Protein AF-A0A1H7Z263-F1 (afdb_monomer_lite)

Structure (mmCIF, N/CA/C/O backbone):
data_AF-A0A1H7Z263-F1
#
_entry.id   AF-A0A1H7Z263-F1
#
loop_
_atom_site.group_PDB
_atom_site.id
_atom_site.type_symbol
_atom_site.label_atom_id
_atom_site.label_alt_id
_atom_site.label_comp_id
_atom_site.label_asym_id
_atom_site.label_entity_id
_atom_site.label_seq_id
_atom_site.pdbx_PDB_ins_code
_atom_site.Cartn_x
_atom_site.Cartn_y
_atom_site.Cartn_z
_atom_site.occupancy
_atom_site.B_iso_or_equiv
_atom_site.auth_seq_id
_atom_site.auth_comp_id
_atom_site.auth_asym_id
_atom_site.auth_atom_id
_atom_site.pdbx_PDB_model_num
ATOM 1 N N . MET A 1 1 ? -15.000 -12.065 6.831 1.00 57.56 1 MET A N 1
ATOM 2 C CA . MET A 1 1 ? -14.439 -11.025 7.734 1.00 57.56 1 MET A CA 1
ATOM 3 C C . MET A 1 1 ? -13.019 -11.288 8.239 1.00 57.56 1 MET A C 1
ATOM 5 O O . MET A 1 1 ? -12.223 -10.364 8.158 1.00 57.56 1 MET A O 1
ATOM 9 N N . LYS A 1 2 ? -12.643 -12.502 8.693 1.00 60.69 2 LYS A N 1
ATOM 10 C CA . LYS A 1 2 ? -11.220 -12.834 8.971 1.00 60.69 2 LYS A CA 1
ATOM 11 C C . LYS A 1 2 ? -10.297 -12.508 7.780 1.00 60.69 2 LYS A C 1
ATOM 13 O O . LYS A 1 2 ? -9.237 -11.940 7.990 1.00 60.69 2 LYS A O 1
ATOM 18 N N . CYS A 1 3 ? -10.762 -12.776 6.556 1.00 73.75 3 CYS A N 1
ATOM 19 C CA . CYS A 1 3 ? -10.013 -12.534 5.319 1.00 73.75 3 CYS A CA 1
ATOM 20 C C . CYS A 1 3 ? -9.560 -11.072 5.142 1.00 73.75 3 CYS A C 1
ATOM 22 O O . CYS A 1 3 ? -8.388 -10.840 4.901 1.00 73.75 3 CYS A O 1
ATOM 24 N N . LEU A 1 4 ? -10.444 -10.090 5.357 1.00 76.25 4 LEU A N 1
ATOM 25 C CA . LEU A 1 4 ? -10.131 -8.659 5.187 1.00 76.25 4 LEU A CA 1
ATOM 26 C C . LEU A 1 4 ? -9.143 -8.120 6.230 1.00 76.25 4 LEU A C 1
ATOM 28 O O . LEU A 1 4 ? -8.349 -7.231 5.939 1.00 76.25 4 LEU A O 1
ATOM 32 N N . ARG A 1 5 ? -9.174 -8.648 7.460 1.00 82.12 5 ARG A N 1
ATOM 33 C CA . ARG A 1 5 ? -8.186 -8.273 8.485 1.00 82.12 5 ARG A CA 1
ATOM 34 C C . ARG A 1 5 ? -6.806 -8.824 8.153 1.00 82.12 5 ARG A C 1
ATOM 36 O O . ARG A 1 5 ? -5.818 -8.114 8.305 1.00 82.12 5 ARG A O 1
ATOM 43 N N . GLU A 1 6 ? -6.744 -10.072 7.700 1.00 82.81 6 GLU A N 1
ATOM 44 C CA . GLU A 1 6 ? -5.488 -10.673 7.247 1.00 82.81 6 GLU A CA 1
ATOM 45 C C . GLU A 1 6 ? -4.971 -10.005 5.967 1.00 82.81 6 GLU A C 1
ATOM 47 O O . GLU A 1 6 ? -3.773 -9.764 5.849 1.00 82.81 6 GLU A O 1
ATOM 52 N N . GLU A 1 7 ? -5.859 -9.593 5.062 1.00 82.12 7 GLU A N 1
ATOM 53 C CA . GLU A 1 7 ? -5.513 -8.783 3.893 1.00 82.12 7 GLU A CA 1
ATOM 54 C C . GLU A 1 7 ? -4.906 -7.437 4.304 1.00 82.12 7 GLU A C 1
ATOM 56 O O . GLU A 1 7 ? -3.839 -7.081 3.819 1.00 82.12 7 GLU A O 1
ATOM 61 N N . LEU A 1 8 ? -5.506 -6.728 5.265 1.00 84.56 8 LEU A N 1
ATOM 62 C CA . LEU A 1 8 ? -4.964 -5.469 5.783 1.00 84.56 8 LEU A CA 1
ATOM 63 C C . LEU A 1 8 ? -3.587 -5.657 6.445 1.00 84.56 8 LEU A C 1
ATOM 65 O O . LEU A 1 8 ? -2.677 -4.867 6.204 1.00 84.56 8 LEU A O 1
ATOM 69 N N . LYS A 1 9 ? -3.391 -6.717 7.239 1.00 85.25 9 LYS A N 1
ATOM 70 C CA . LYS A 1 9 ? -2.076 -7.045 7.826 1.00 85.25 9 LYS A CA 1
ATOM 71 C C . LYS A 1 9 ? -1.036 -7.368 6.756 1.00 85.25 9 LYS A C 1
ATOM 73 O O . LYS A 1 9 ? 0.098 -6.896 6.831 1.00 85.25 9 LYS A O 1
ATOM 78 N N . THR A 1 10 ? -1.427 -8.159 5.762 1.00 86.25 10 THR A N 1
ATOM 79 C CA . THR A 1 10 ? -0.571 -8.537 4.632 1.00 86.25 10 THR A CA 1
ATOM 80 C C . THR A 1 10 ? -0.207 -7.306 3.815 1.00 86.25 10 THR A C 1
ATOM 82 O O . THR A 1 10 ? 0.951 -7.133 3.448 1.00 86.25 10 THR A O 1
ATOM 85 N N . PHE A 1 11 ? -1.165 -6.403 3.612 1.00 84.44 11 PHE A N 1
ATOM 86 C CA . PHE A 1 11 ? -0.966 -5.134 2.936 1.00 84.44 11 PHE A CA 1
ATOM 87 C C . PHE A 1 11 ? 0.054 -4.263 3.675 1.00 84.44 11 PHE A C 1
ATOM 89 O O . PHE A 1 11 ? 1.044 -3.870 3.064 1.00 84.44 11 PHE A O 1
ATOM 96 N N . ILE A 1 12 ? -0.112 -4.049 4.986 1.00 86.75 12 ILE A N 1
ATOM 97 C CA . ILE A 1 12 ? 0.838 -3.305 5.839 1.00 86.75 12 ILE A CA 1
ATOM 98 C C . ILE A 1 12 ? 2.253 -3.895 5.741 1.00 86.75 12 ILE A C 1
ATOM 100 O O . ILE A 1 12 ? 3.230 -3.162 5.584 1.00 86.75 12 ILE A O 1
ATOM 104 N N . LYS A 1 13 ? 2.365 -5.228 5.758 1.00 86.62 13 LYS A N 1
ATOM 105 C CA . LYS A 1 13 ? 3.647 -5.916 5.574 1.00 86.62 13 LYS A CA 1
ATOM 106 C C . LYS A 1 13 ? 4.216 -5.701 4.167 1.00 86.62 13 LYS A C 1
ATOM 108 O O . LYS A 1 13 ? 5.412 -5.474 4.028 1.00 86.62 13 LYS A O 1
ATOM 113 N N . SER A 1 14 ? 3.376 -5.741 3.133 1.00 80.75 14 SER A N 1
ATOM 114 C CA . SER A 1 14 ? 3.792 -5.585 1.731 1.00 80.75 14 SER A CA 1
ATOM 115 C C . SER A 1 14 ? 4.305 -4.183 1.395 1.00 80.75 14 SER A C 1
ATOM 117 O O . SER A 1 14 ? 5.197 -4.046 0.565 1.00 80.75 14 SER A O 1
ATOM 119 N N . ILE A 1 15 ? 3.780 -3.154 2.066 1.00 82.31 15 ILE A N 1
ATOM 120 C CA . ILE A 1 15 ? 4.248 -1.766 1.937 1.00 82.31 15 ILE A CA 1
ATOM 121 C C . ILE A 1 15 ? 5.444 -1.461 2.852 1.00 82.31 15 ILE A C 1
ATOM 123 O O . ILE A 1 15 ? 5.961 -0.348 2.833 1.00 82.31 15 ILE A O 1
ATOM 127 N N . GLY A 1 16 ? 5.879 -2.438 3.655 1.00 83.00 16 GLY A N 1
ATOM 128 C CA . GLY A 1 16 ? 7.067 -2.338 4.499 1.00 83.00 16 GLY A CA 1
ATOM 129 C C . GLY A 1 16 ? 6.938 -1.339 5.647 1.00 83.00 16 GLY A C 1
ATOM 130 O O . GLY A 1 16 ? 7.937 -0.726 6.015 1.00 83.00 16 GLY A O 1
ATOM 131 N N . ILE A 1 17 ? 5.734 -1.143 6.198 1.00 84.69 17 ILE A N 1
ATOM 132 C CA . ILE A 1 17 ? 5.522 -0.225 7.329 1.00 84.69 17 ILE A CA 1
ATOM 133 C C . ILE A 1 17 ? 5.109 -0.967 8.592 1.00 84.69 17 ILE A C 1
ATOM 135 O O . ILE A 1 17 ? 4.483 -2.027 8.552 1.00 84.69 17 ILE A O 1
ATOM 139 N N . SER A 1 18 ? 5.443 -0.388 9.739 1.00 86.75 18 SER A N 1
ATOM 140 C CA . SER A 1 18 ? 4.979 -0.867 11.033 1.00 86.75 18 SER A CA 1
ATOM 141 C C . SER A 1 18 ? 3.483 -0.596 11.230 1.00 86.75 18 SER A C 1
ATOM 143 O O . SER A 1 18 ? 2.888 0.289 10.616 1.00 86.75 18 SER A O 1
ATOM 145 N N . GLN A 1 19 ? 2.853 -1.325 12.157 1.00 84.56 19 GLN A N 1
ATOM 146 C CA . GLN A 1 19 ? 1.463 -1.047 12.545 1.00 84.56 19 GLN A CA 1
ATOM 147 C C . GLN A 1 19 ? 1.284 0.357 13.137 1.00 84.56 19 GLN A C 1
ATOM 149 O O . GLN A 1 19 ? 0.191 0.908 13.050 1.00 84.56 19 GLN A O 1
ATOM 154 N N . LYS A 1 20 ? 2.335 0.919 13.753 1.00 84.31 20 LYS A N 1
ATOM 155 C CA . LYS A 1 20 ? 2.314 2.284 14.284 1.00 84.31 20 LYS A CA 1
ATOM 156 C C . LYS A 1 20 ? 2.273 3.295 13.141 1.00 84.31 20 LYS A C 1
ATOM 158 O O . LYS A 1 20 ? 1.342 4.080 13.093 1.00 84.31 20 LYS A O 1
ATOM 163 N N . GLU A 1 21 ? 3.179 3.178 12.173 1.00 83.81 21 GLU A N 1
ATOM 164 C CA . GLU A 1 21 ? 3.171 4.040 10.983 1.00 83.81 21 GLU A CA 1
ATOM 165 C C . GLU A 1 21 ? 1.864 3.917 10.190 1.00 83.81 21 GLU A C 1
ATOM 167 O O . GLU A 1 21 ? 1.341 4.907 9.693 1.00 83.81 21 GLU A O 1
ATOM 172 N N . ALA A 1 22 ? 1.295 2.711 10.090 1.00 85.94 22 ALA A N 1
ATOM 173 C CA . ALA A 1 22 ? -0.015 2.528 9.471 1.00 85.94 22 ALA A CA 1
ATOM 174 C C . ALA A 1 22 ? -1.122 3.282 10.232 1.00 85.94 22 ALA A C 1
ATOM 176 O O . ALA A 1 22 ? -2.008 3.855 9.602 1.00 85.94 22 ALA A O 1
ATOM 177 N N . ALA A 1 23 ? -1.066 3.299 11.568 1.00 85.19 23 ALA A N 1
ATOM 178 C CA . ALA A 1 23 ? -1.994 4.062 12.398 1.00 85.19 23 ALA A CA 1
ATOM 179 C C . ALA A 1 23 ? -1.813 5.573 12.204 1.00 85.19 23 ALA A C 1
ATOM 181 O O . ALA A 1 23 ? -2.812 6.273 12.058 1.00 85.19 23 ALA A O 1
ATOM 182 N N . ASP A 1 24 ? -0.564 6.046 12.153 1.00 84.12 24 ASP A N 1
ATOM 183 C CA . ASP A 1 24 ? -0.218 7.452 11.925 1.00 84.12 24 ASP A CA 1
ATOM 184 C C . ASP A 1 24 ? -0.792 7.925 10.572 1.00 84.12 24 ASP A C 1
ATOM 186 O O . ASP A 1 24 ? -1.605 8.847 10.537 1.00 84.12 24 ASP A O 1
ATOM 190 N N . ILE A 1 25 ? -0.524 7.198 9.479 1.00 85.38 25 ILE A N 1
ATOM 191 C CA . ILE A 1 25 ? -1.054 7.496 8.130 1.00 85.38 25 ILE A CA 1
ATOM 192 C C . ILE A 1 25 ? -2.589 7.487 8.100 1.00 85.38 25 ILE A C 1
ATOM 194 O O . ILE A 1 25 ? -3.227 8.309 7.442 1.00 85.38 25 ILE A O 1
ATOM 198 N N . ILE A 1 26 ? -3.219 6.537 8.795 1.00 85.75 26 ILE A N 1
ATOM 199 C CA . ILE A 1 26 ? -4.683 6.481 8.869 1.00 85.75 26 ILE A CA 1
ATOM 200 C C . ILE A 1 26 ? -5.232 7.681 9.640 1.00 85.75 26 ILE A C 1
ATOM 202 O O . ILE A 1 26 ? -6.262 8.224 9.244 1.00 85.75 26 ILE A O 1
ATOM 206 N N . SER A 1 27 ? -4.548 8.104 10.703 1.00 83.81 27 SER A N 1
ATOM 207 C CA . SER A 1 27 ? -4.942 9.257 11.510 1.00 83.81 27 SER A CA 1
ATOM 208 C C . SER A 1 27 ? -4.801 10.585 10.773 1.00 83.81 27 SER A C 1
ATOM 210 O O . SER A 1 27 ? -5.621 11.472 10.978 1.00 83.81 27 SER A O 1
ATOM 212 N N . GLU A 1 28 ? -3.847 10.699 9.848 1.00 80.94 28 GLU A N 1
ATOM 213 C CA . GLU A 1 28 ? -3.722 11.871 8.975 1.00 80.94 28 GLU A CA 1
ATOM 214 C C . GLU A 1 28 ? -4.947 12.029 8.060 1.00 80.94 28 GLU A C 1
ATOM 216 O O . GLU A 1 28 ? -5.420 13.141 7.839 1.00 80.94 28 GLU A O 1
ATOM 221 N N . GLY A 1 29 ? -5.505 10.920 7.557 1.00 73.44 29 GLY A N 1
ATOM 222 C CA . GLY A 1 29 ? -6.727 10.942 6.743 1.00 73.44 29 GLY A CA 1
ATOM 223 C C . GLY A 1 29 ? -8.032 10.971 7.551 1.00 73.44 29 GLY A C 1
ATOM 224 O O . GLY A 1 29 ? -9.056 11.443 7.054 1.00 73.44 29 GLY A O 1
ATOM 225 N N . ARG A 1 30 ? -8.012 10.419 8.770 1.00 78.12 30 ARG A N 1
ATOM 226 C CA . ARG A 1 30 ? -9.154 10.221 9.681 1.00 78.12 30 ARG A CA 1
ATOM 227 C C . ARG A 1 30 ? -8.659 10.223 11.141 1.00 78.12 30 ARG A C 1
ATOM 229 O O . ARG A 1 30 ? -8.417 9.143 11.695 1.00 78.12 30 ARG A O 1
ATOM 236 N N . PRO A 1 31 ? -8.510 11.393 11.786 1.00 75.06 31 PRO A N 1
ATOM 237 C CA . PRO A 1 31 ? -7.949 11.507 13.138 1.00 75.06 31 PRO A CA 1
ATOM 238 C C . PRO A 1 31 ? -8.672 10.638 14.173 1.00 75.06 31 PRO A C 1
ATOM 240 O O . PRO A 1 31 ? -8.051 10.068 15.071 1.00 75.06 31 PRO A O 1
ATOM 243 N N . GLU A 1 32 ? -9.982 10.451 14.000 1.00 75.94 32 GLU 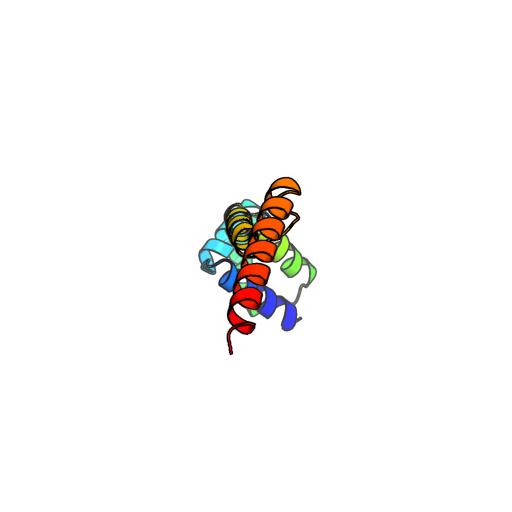A N 1
ATOM 244 C CA . GLU A 1 32 ? -10.838 9.638 14.862 1.00 75.94 32 GLU A CA 1
ATOM 245 C C . GLU A 1 32 ? -10.476 8.137 14.875 1.00 75.94 32 GLU A C 1
ATOM 247 O O . GLU A 1 32 ? -10.978 7.371 15.702 1.00 75.94 32 GLU A O 1
ATOM 252 N N . PHE A 1 33 ? -9.612 7.681 13.964 1.00 76.31 33 PHE A N 1
ATOM 253 C CA . PHE A 1 33 ? -9.288 6.267 13.795 1.00 76.31 33 PHE A CA 1
ATOM 254 C C . PHE A 1 33 ? -7.978 5.816 14.441 1.00 76.31 33 PHE A C 1
ATOM 256 O O . PHE A 1 33 ? -7.781 4.604 14.541 1.00 76.31 33 PHE A O 1
ATOM 263 N N . TYR A 1 34 ? -7.135 6.724 14.938 1.00 72.12 34 TYR A N 1
ATOM 264 C CA . TYR A 1 34 ? -5.813 6.389 15.486 1.00 72.12 34 TYR A CA 1
ATOM 265 C C . TYR A 1 34 ? -5.863 5.338 16.614 1.00 72.12 34 TYR A C 1
ATOM 267 O O . TYR A 1 34 ? -5.331 4.233 16.496 1.00 72.12 34 TYR A O 1
ATOM 275 N N . GLU A 1 35 ? -6.593 5.646 17.687 1.00 69.69 35 GLU A N 1
ATOM 276 C CA . GLU A 1 35 ? -6.783 4.778 18.861 1.00 69.69 35 GLU A CA 1
ATOM 277 C C . GLU A 1 35 ? -7.556 3.491 18.522 1.00 69.69 35 GLU A C 1
ATOM 279 O O . GLU A 1 35 ? -7.341 2.418 19.098 1.00 69.69 35 GLU A O 1
ATOM 284 N N . CYS A 1 36 ? -8.471 3.588 17.555 1.00 75.06 36 CYS A N 1
ATOM 285 C CA . CYS A 1 36 ? -9.335 2.486 17.152 1.00 75.06 36 CYS A CA 1
ATOM 286 C C . CYS A 1 36 ? -8.595 1.459 16.291 1.00 75.06 36 CYS A C 1
ATOM 288 O O . CYS A 1 36 ? -8.851 0.264 16.418 1.00 75.06 36 CYS A O 1
ATOM 290 N N . PHE A 1 37 ? -7.638 1.894 15.471 1.00 79.88 37 PHE A N 1
ATOM 291 C CA . PHE A 1 37 ? -6.986 1.058 14.469 1.00 79.88 37 PHE A CA 1
ATOM 292 C C . PHE A 1 37 ? -6.307 -0.185 15.058 1.00 79.88 37 PHE A C 1
ATOM 294 O O . PHE A 1 37 ? -6.501 -1.290 14.553 1.00 79.88 37 PHE A O 1
ATOM 301 N N . LYS A 1 38 ? -5.577 -0.053 16.175 1.00 73.88 38 LYS A N 1
ATOM 302 C CA . LYS A 1 38 ? -4.940 -1.203 16.852 1.00 73.88 38 LYS A CA 1
ATOM 303 C C . LYS A 1 38 ? -5.954 -2.229 17.357 1.00 73.88 38 LYS A C 1
ATOM 305 O O . LYS A 1 38 ? -5.727 -3.437 17.256 1.00 73.88 38 LYS A O 1
ATOM 310 N N . LYS A 1 39 ? -7.070 -1.761 17.922 1.00 78.75 39 LYS A N 1
ATOM 311 C CA . LYS A 1 39 ? -8.153 -2.640 18.389 1.00 78.75 39 LYS A CA 1
ATOM 312 C C . LYS A 1 39 ? -8.855 -3.284 17.194 1.00 78.75 39 LYS A C 1
ATOM 314 O O . LYS A 1 39 ? -9.153 -4.480 17.219 1.00 78.75 39 LYS A O 1
ATOM 319 N N . ASP A 1 40 ? -9.025 -2.521 16.123 1.00 78.81 40 ASP A N 1
ATOM 320 C CA . ASP A 1 40 ? -9.733 -2.932 14.923 1.00 78.81 40 ASP A CA 1
ATOM 321 C C . ASP A 1 40 ? -8.958 -3.956 14.085 1.00 78.81 40 ASP A C 1
ATOM 323 O O . ASP A 1 40 ? -9.545 -4.924 13.599 1.00 78.81 40 ASP A O 1
ATOM 327 N N . LEU A 1 41 ? -7.632 -3.840 14.020 1.00 74.88 41 LEU A N 1
ATOM 328 C CA . LEU A 1 41 ? -6.739 -4.834 13.412 1.00 74.88 41 LEU A CA 1
ATOM 329 C C . LEU A 1 41 ? -6.919 -6.240 14.003 1.00 74.88 41 LEU A C 1
ATOM 331 O O . LEU A 1 41 ? -6.748 -7.242 13.305 1.00 74.88 41 LEU A O 1
ATOM 335 N N . ASN A 1 42 ? -7.291 -6.318 15.282 1.00 74.88 42 ASN A N 1
ATOM 336 C CA . ASN A 1 42 ? -7.455 -7.577 16.000 1.00 74.88 42 ASN A CA 1
ATOM 337 C C . ASN A 1 42 ? -8.914 -8.047 16.071 1.00 74.88 42 ASN A C 1
ATOM 339 O O . ASN A 1 42 ? -9.167 -9.251 16.016 1.00 74.88 42 ASN A O 1
ATOM 343 N N . ARG A 1 43 ? -9.876 -7.124 16.208 1.00 75.56 43 ARG A N 1
ATOM 344 C CA . ARG A 1 43 ? -11.266 -7.457 16.575 1.00 75.56 43 ARG A CA 1
ATOM 345 C C . ARG A 1 43 ? -12.343 -6.861 15.663 1.00 75.56 43 ARG A C 1
ATOM 347 O O . ARG A 1 43 ? -13.510 -7.195 15.847 1.00 75.56 43 ARG A O 1
ATOM 354 N N . CYS A 1 44 ? -12.006 -6.016 14.684 1.00 74.25 44 CYS A N 1
ATOM 355 C CA . CYS A 1 44 ? -13.020 -5.322 13.884 1.00 74.25 44 CYS A CA 1
ATOM 356 C C . CYS A 1 44 ? -13.800 -6.280 12.985 1.00 74.25 44 CYS A C 1
ATOM 358 O O . CYS A 1 44 ? -13.233 -6.962 12.130 1.00 74.25 44 CYS A O 1
ATOM 360 N N . ASN A 1 45 ? -15.118 -6.274 13.154 1.00 73.44 45 ASN A N 1
ATOM 361 C CA . ASN A 1 45 ? -16.087 -6.964 12.309 1.00 73.44 45 ASN A CA 1
ATOM 362 C C . ASN A 1 45 ? -16.875 -5.963 11.439 1.00 73.44 45 ASN A C 1
ATOM 364 O O . ASN A 1 45 ? -17.980 -6.254 11.002 1.00 73.44 45 ASN A O 1
ATOM 368 N N . ASN A 1 46 ? -16.340 -4.763 11.208 1.00 80.88 46 ASN A N 1
ATOM 369 C CA . ASN A 1 46 ? -16.932 -3.788 10.299 1.00 80.88 46 ASN A CA 1
ATOM 370 C C . ASN A 1 46 ? -16.124 -3.752 8.997 1.00 80.88 46 ASN A C 1
ATOM 372 O O . ASN A 1 46 ? -15.040 -3.173 8.925 1.00 80.88 46 ASN A O 1
ATOM 376 N N . GLU A 1 47 ? -16.672 -4.387 7.965 1.00 81.75 47 GLU A N 1
ATOM 377 C CA . GLU A 1 47 ? -16.056 -4.477 6.642 1.00 81.75 47 GLU A CA 1
ATOM 378 C C . GLU A 1 47 ? -15.810 -3.105 6.003 1.00 81.75 47 GLU A C 1
ATOM 380 O O . GLU A 1 47 ? -14.729 -2.868 5.465 1.00 81.75 47 GLU A O 1
ATOM 385 N N . GLN A 1 48 ? -16.765 -2.180 6.110 1.00 82.69 48 GLN A N 1
ATOM 386 C CA . GLN A 1 48 ? -16.636 -0.843 5.533 1.00 82.69 48 GLN A CA 1
ATOM 387 C C . GLN A 1 48 ? -15.472 -0.076 6.171 1.00 82.69 48 GLN A C 1
ATOM 389 O O . GLN A 1 48 ? -14.693 0.581 5.482 1.00 82.69 48 GLN A O 1
ATOM 394 N N . LYS A 1 49 ? -15.303 -0.215 7.491 1.00 82.12 49 LYS A N 1
ATOM 395 C CA . LYS A 1 49 ? -14.196 0.405 8.228 1.00 82.12 49 LYS A CA 1
ATOM 396 C C . LYS A 1 49 ? -12.839 -0.152 7.785 1.00 82.12 49 LYS A C 1
ATOM 398 O O . LYS A 1 49 ? -11.912 0.617 7.549 1.00 82.12 49 LYS A O 1
ATOM 403 N N . LEU A 1 50 ? -12.739 -1.472 7.597 1.00 82.38 50 LEU A N 1
ATOM 404 C CA . LEU A 1 50 ? -11.523 -2.122 7.090 1.00 82.38 50 LEU A CA 1
ATOM 405 C C . LEU A 1 50 ? -11.189 -1.683 5.656 1.00 82.38 50 LEU A C 1
ATOM 407 O O . LEU A 1 50 ? -10.031 -1.386 5.365 1.00 82.38 50 LEU A O 1
ATOM 411 N N . LYS A 1 51 ? -12.194 -1.571 4.777 1.00 84.50 51 LYS A N 1
ATOM 412 C CA . LYS A 1 51 ? -12.013 -1.041 3.414 1.00 84.50 51 LYS A CA 1
ATOM 413 C C . LYS A 1 51 ? -11.516 0.403 3.426 1.00 84.50 51 LYS A C 1
ATOM 415 O O . LYS A 1 51 ? -10.610 0.733 2.664 1.00 84.50 51 LYS A O 1
ATOM 420 N N . ASN A 1 52 ? -12.041 1.237 4.323 1.00 85.62 52 ASN A N 1
ATOM 421 C CA . ASN A 1 52 ? -11.585 2.619 4.475 1.00 85.62 52 ASN A CA 1
ATOM 422 C C . ASN A 1 52 ? -10.110 2.690 4.896 1.00 85.62 52 ASN A C 1
ATOM 424 O O . ASN A 1 52 ? -9.368 3.494 4.340 1.00 85.62 52 ASN A O 1
ATOM 428 N N . TYR A 1 53 ? -9.653 1.821 5.804 1.00 84.94 53 TYR A N 1
ATOM 429 C CA . TYR A 1 53 ? -8.231 1.746 6.161 1.00 84.94 53 TYR A CA 1
ATOM 430 C C . TYR A 1 53 ? -7.346 1.408 4.965 1.00 84.94 53 TYR A C 1
ATOM 432 O O . TYR A 1 53 ? -6.347 2.085 4.732 1.00 84.94 53 TYR A O 1
ATOM 440 N N . ILE A 1 54 ? -7.735 0.412 4.168 1.00 84.25 54 ILE A N 1
ATOM 441 C CA . ILE A 1 54 ? -6.998 0.049 2.952 1.00 84.25 54 ILE A CA 1
ATOM 442 C C . ILE A 1 54 ? -6.977 1.222 1.965 1.00 84.25 54 ILE A C 1
ATOM 444 O O . ILE A 1 54 ? -5.931 1.516 1.391 1.00 84.25 54 ILE A O 1
ATOM 448 N N . ALA A 1 55 ? -8.105 1.911 1.775 1.00 85.81 55 ALA A N 1
ATOM 449 C CA . ALA A 1 55 ? -8.194 3.053 0.869 1.00 85.81 55 ALA A CA 1
ATOM 450 C C . ALA A 1 55 ? -7.264 4.202 1.293 1.00 85.81 55 ALA A C 1
ATOM 452 O O . ALA A 1 55 ? -6.524 4.724 0.459 1.00 85.81 55 ALA A O 1
ATOM 453 N N . ILE A 1 56 ? -7.240 4.543 2.585 1.00 86.19 56 ILE A N 1
ATOM 454 C CA . ILE A 1 56 ? -6.360 5.593 3.116 1.00 86.19 56 ILE A CA 1
ATOM 455 C C . ILE A 1 56 ? -4.893 5.192 2.940 1.00 86.19 56 ILE A C 1
ATOM 457 O O . ILE A 1 56 ? -4.114 5.959 2.373 1.00 86.19 56 ILE A O 1
ATOM 461 N N . LEU A 1 57 ? -4.516 3.962 3.303 1.00 86.00 57 LEU A N 1
ATOM 462 C CA . LEU A 1 57 ? -3.137 3.504 3.123 1.00 86.00 57 LEU A CA 1
ATOM 463 C C . LEU A 1 57 ? -2.723 3.469 1.639 1.00 86.00 57 LEU A C 1
ATOM 465 O O . LEU A 1 57 ? -1.593 3.830 1.321 1.00 86.00 57 LEU A O 1
ATOM 469 N N . LYS A 1 58 ? -3.628 3.117 0.713 1.00 84.12 58 LYS A N 1
ATOM 470 C CA . LYS A 1 58 ? -3.389 3.198 -0.744 1.00 84.12 58 LYS A CA 1
ATOM 471 C C . LYS A 1 58 ? -3.254 4.634 -1.257 1.00 84.12 58 LYS A C 1
ATOM 473 O O . LYS A 1 58 ? -2.657 4.860 -2.307 1.00 84.12 58 LYS A O 1
ATOM 478 N N . SER A 1 59 ? -3.815 5.611 -0.552 1.00 83.50 59 SER A N 1
ATOM 479 C CA . SER A 1 59 ? -3.661 7.023 -0.903 1.00 83.50 59 SER A CA 1
ATOM 480 C C . SER A 1 59 ? -2.349 7.630 -0.396 1.00 83.50 59 SER A C 1
ATO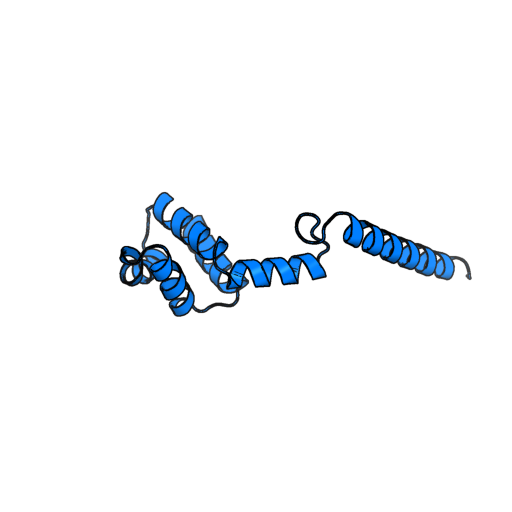M 482 O O . SER A 1 59 ? -1.936 8.657 -0.929 1.00 83.50 59 SER A O 1
ATOM 484 N N . SER A 1 60 ? -1.680 6.973 0.560 1.00 82.81 60 SER A N 1
ATOM 485 C CA . SER A 1 60 ? -0.425 7.446 1.145 1.00 82.81 60 SER A CA 1
ATOM 486 C C . SER A 1 60 ? 0.701 7.557 0.117 1.00 82.81 60 SER A C 1
ATOM 488 O O . SER A 1 60 ? 0.830 6.734 -0.797 1.00 82.81 60 SER A O 1
ATOM 490 N N . GLU A 1 61 ? 1.560 8.559 0.300 1.00 80.56 61 GLU A N 1
ATOM 491 C CA . GLU A 1 61 ? 2.747 8.763 -0.532 1.00 80.56 61 GLU A CA 1
ATOM 492 C C . GLU A 1 61 ? 3.656 7.530 -0.519 1.00 80.56 61 GLU A C 1
ATOM 494 O O . GLU A 1 61 ? 4.120 7.087 -1.565 1.00 80.56 61 GLU A O 1
ATOM 499 N N . LYS A 1 62 ? 3.818 6.893 0.646 1.00 77.06 62 LYS A N 1
ATOM 500 C CA . LYS A 1 62 ? 4.643 5.690 0.811 1.00 77.06 62 LYS A CA 1
ATOM 501 C C . LYS A 1 62 ? 4.157 4.532 -0.067 1.00 77.06 62 LYS A C 1
ATOM 503 O O . LYS A 1 62 ? 4.967 3.899 -0.743 1.00 77.06 62 LYS A O 1
ATOM 508 N N . TYR A 1 63 ? 2.843 4.301 -0.140 1.00 80.88 63 TYR A N 1
ATOM 509 C CA . TYR A 1 63 ? 2.279 3.317 -1.069 1.00 80.88 63 TYR A CA 1
ATOM 510 C C . TYR A 1 63 ? 2.464 3.727 -2.531 1.00 80.88 63 TYR A C 1
ATOM 512 O O . TYR A 1 63 ? 2.835 2.890 -3.350 1.00 80.88 63 TYR A O 1
ATOM 520 N N . ARG A 1 64 ? 2.230 4.998 -2.878 1.00 78.81 64 ARG A N 1
ATOM 521 C CA . ARG A 1 64 ? 2.384 5.485 -4.260 1.00 78.81 64 ARG A CA 1
ATOM 522 C C . ARG A 1 64 ? 3.822 5.353 -4.753 1.00 78.81 64 ARG A C 1
ATOM 524 O O . ARG A 1 64 ? 4.031 4.883 -5.867 1.00 78.81 64 ARG A O 1
ATOM 531 N N . THR A 1 65 ? 4.797 5.679 -3.912 1.00 76.50 65 THR A N 1
ATOM 532 C CA . THR A 1 65 ? 6.224 5.510 -4.200 1.00 76.50 65 THR A CA 1
ATOM 533 C C . THR A 1 65 ? 6.578 4.037 -4.371 1.00 76.50 65 THR A C 1
ATOM 535 O O . THR A 1 65 ? 7.210 3.675 -5.358 1.00 76.50 65 THR A O 1
ATOM 538 N N . LEU A 1 66 ? 6.113 3.159 -3.477 1.00 73.19 66 LEU A N 1
ATOM 539 C CA . LEU A 1 66 ? 6.406 1.725 -3.556 1.00 73.19 66 LEU A CA 1
ATOM 540 C C . LEU A 1 66 ? 5.730 1.059 -4.765 1.00 73.19 66 LEU A C 1
ATOM 542 O O . LEU A 1 66 ? 6.366 0.268 -5.460 1.00 73.19 66 LEU A O 1
ATOM 546 N N . LYS A 1 67 ? 4.482 1.436 -5.077 1.00 69.19 67 LYS A N 1
ATOM 547 C CA . LYS A 1 67 ? 3.790 1.037 -6.311 1.00 69.19 67 LYS A CA 1
ATOM 548 C C . LYS A 1 67 ? 4.539 1.554 -7.542 1.00 69.19 67 LYS A C 1
ATOM 550 O O . LYS A 1 67 ? 4.713 0.806 -8.492 1.00 69.19 67 LYS A O 1
ATOM 555 N N . GLY A 1 68 ? 5.037 2.790 -7.504 1.00 62.53 68 GLY A N 1
ATOM 556 C CA . GLY A 1 68 ? 5.863 3.373 -8.561 1.00 62.53 68 GLY A CA 1
ATOM 557 C C . GLY A 1 68 ? 7.181 2.626 -8.785 1.00 62.53 68 GLY A C 1
ATOM 558 O O . GLY A 1 68 ? 7.561 2.376 -9.927 1.00 62.53 68 GLY A O 1
ATOM 559 N N . CYS A 1 69 ? 7.858 2.220 -7.710 1.00 60.53 69 CYS A N 1
ATOM 560 C CA . CYS A 1 69 ? 9.084 1.426 -7.774 1.00 60.53 69 CYS A CA 1
ATOM 561 C C . CYS A 1 69 ? 8.828 0.010 -8.303 1.00 60.53 69 CYS A C 1
ATOM 563 O O . CYS A 1 69 ? 9.550 -0.435 -9.192 1.00 60.53 69 CYS A O 1
ATOM 565 N N . ARG A 1 70 ? 7.785 -0.675 -7.812 1.00 60.22 70 ARG A N 1
ATOM 566 C CA . ARG A 1 70 ? 7.391 -1.994 -8.332 1.00 60.22 70 ARG A CA 1
ATOM 567 C C . ARG A 1 70 ? 6.987 -1.928 -9.791 1.00 60.22 70 ARG A C 1
ATOM 569 O O . ARG A 1 70 ? 7.499 -2.707 -10.571 1.00 60.22 70 ARG A O 1
ATOM 576 N N . ALA A 1 71 ? 6.174 -0.956 -10.185 1.00 57.62 71 ALA A N 1
ATOM 577 C CA . ALA A 1 71 ? 5.779 -0.779 -11.575 1.00 57.62 71 ALA A CA 1
ATOM 578 C C . ALA A 1 71 ? 6.965 -0.564 -12.522 1.00 57.62 71 ALA A C 1
ATOM 580 O O . ALA A 1 71 ? 6.989 -1.122 -13.614 1.00 57.62 71 ALA A O 1
ATOM 581 N N . ARG A 1 72 ? 7.977 0.204 -12.097 1.00 57.28 72 ARG A N 1
ATOM 582 C CA . ARG A 1 72 ? 9.221 0.36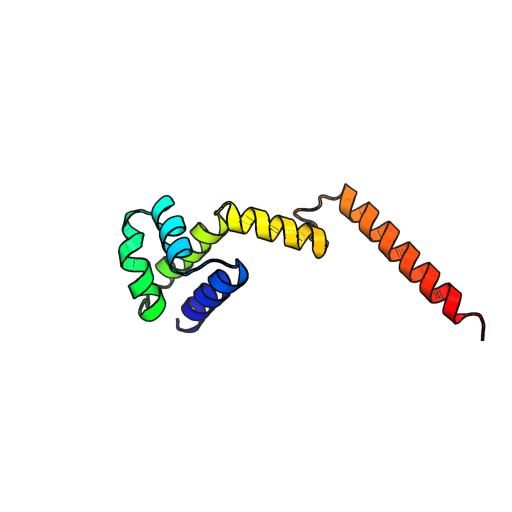4 -12.866 1.00 57.28 72 ARG A CA 1
ATOM 583 C C . ARG A 1 72 ? 9.994 -0.946 -13.017 1.00 57.28 72 ARG A C 1
ATOM 585 O O . ARG A 1 72 ? 10.636 -1.126 -14.043 1.00 57.28 72 ARG A O 1
ATOM 592 N N . TYR A 1 73 ? 9.952 -1.819 -12.012 1.00 58.84 73 TYR A N 1
ATOM 593 C CA . TYR A 1 73 ? 10.657 -3.101 -12.019 1.00 58.84 73 TYR A CA 1
ATOM 594 C C . TYR A 1 73 ? 9.877 -4.205 -12.754 1.00 58.84 73 TYR A C 1
ATOM 596 O O . TYR A 1 73 ? 10.461 -4.990 -13.491 1.00 58.84 73 TYR A O 1
ATOM 604 N N . GLU A 1 74 ? 8.557 -4.243 -12.583 1.00 63.56 74 GLU A N 1
ATOM 605 C CA . GLU A 1 74 ? 7.649 -5.271 -13.108 1.00 63.56 74 GLU A CA 1
ATOM 606 C C . GLU A 1 74 ? 7.070 -4.918 -14.488 1.00 63.56 74 GLU A C 1
ATOM 608 O O . GLU A 1 74 ? 6.427 -5.756 -15.112 1.00 63.56 74 GLU A O 1
ATOM 613 N N . GLY A 1 75 ? 7.301 -3.705 -14.999 1.00 57.12 75 GLY A N 1
ATOM 614 C CA . GLY A 1 75 ? 6.807 -3.321 -16.322 1.00 57.12 75 GLY A CA 1
ATOM 615 C C . GLY A 1 75 ? 5.345 -2.849 -16.343 1.00 57.12 75 GLY A C 1
ATOM 616 O O . GLY A 1 75 ? 4.720 -2.885 -17.400 1.00 57.12 75 GLY A O 1
ATOM 617 N N . ASP A 1 76 ? 4.786 -2.412 -15.208 1.00 62.62 76 ASP A N 1
ATOM 618 C CA . ASP A 1 76 ? 3.366 -2.043 -15.094 1.00 62.62 76 ASP A CA 1
ATOM 619 C C . ASP A 1 76 ? 3.020 -0.779 -15.917 1.00 62.62 76 ASP A C 1
ATOM 621 O O . ASP A 1 76 ? 3.553 0.322 -15.715 1.00 62.62 76 ASP A O 1
ATOM 625 N N . ILE A 1 77 ? 2.102 -0.976 -16.866 1.00 58.56 77 ILE A N 1
ATOM 626 C CA . ILE A 1 77 ? 1.763 -0.086 -17.984 1.00 58.56 77 ILE A CA 1
ATOM 627 C C . ILE A 1 77 ? 1.146 1.228 -17.501 1.00 58.56 77 ILE A C 1
ATOM 629 O O . ILE A 1 77 ? 1.469 2.291 -18.040 1.00 58.56 77 ILE A O 1
ATOM 633 N N . ASP A 1 78 ? 0.308 1.171 -16.463 1.00 60.03 78 ASP A N 1
ATOM 634 C CA . ASP A 1 78 ? -0.424 2.336 -15.949 1.00 60.03 78 ASP A CA 1
ATOM 635 C C . ASP A 1 78 ? 0.505 3.383 -15.312 1.00 60.03 78 ASP A C 1
ATOM 637 O O . ASP A 1 78 ? 0.110 4.532 -15.112 1.00 60.03 78 ASP A O 1
ATOM 641 N N . ILE A 1 79 ? 1.748 3.002 -14.993 1.00 60.47 79 ILE A N 1
ATOM 642 C CA . ILE A 1 79 ? 2.739 3.872 -14.345 1.00 60.47 79 ILE A CA 1
ATOM 643 C C . ILE A 1 79 ? 3.951 4.148 -15.246 1.00 60.47 79 ILE A C 1
ATOM 645 O O . ILE A 1 79 ? 4.494 5.252 -15.201 1.00 60.47 79 ILE A O 1
ATOM 649 N N . LEU A 1 80 ? 4.394 3.190 -16.068 1.00 59.31 80 LEU A N 1
ATOM 650 C CA . LEU A 1 80 ? 5.508 3.406 -17.004 1.00 59.31 80 LEU A CA 1
ATOM 651 C C . LEU A 1 80 ? 5.155 4.365 -18.144 1.00 59.31 80 LEU A C 1
ATOM 653 O O . LEU A 1 80 ? 6.043 5.049 -18.658 1.00 59.31 80 LEU A O 1
ATOM 657 N N . GLY A 1 81 ? 3.876 4.422 -18.522 1.00 67.06 81 GLY A N 1
ATOM 658 C CA . GLY A 1 81 ? 3.430 5.121 -19.720 1.00 67.06 81 GLY A CA 1
ATOM 659 C C . GLY A 1 81 ? 3.812 4.368 -21.001 1.00 67.06 81 GLY A C 1
ATOM 660 O O . GLY A 1 81 ? 4.754 3.573 -21.042 1.00 67.06 81 GLY A O 1
ATOM 661 N N . LYS A 1 82 ? 3.063 4.621 -22.082 1.00 72.69 82 LYS A N 1
ATOM 662 C CA . LYS A 1 82 ? 3.172 3.862 -23.344 1.00 72.69 82 LYS A CA 1
ATOM 663 C C . LYS A 1 82 ? 4.570 3.903 -23.977 1.00 72.69 82 LYS A C 1
ATOM 665 O O . LYS A 1 82 ? 4.987 2.925 -24.590 1.00 72.69 82 LYS A O 1
ATOM 670 N N . GLU A 1 83 ? 5.298 5.009 -23.830 1.00 72.88 83 GLU A N 1
ATOM 671 C CA . GLU A 1 83 ? 6.626 5.174 -24.439 1.00 72.88 83 GLU A CA 1
ATOM 672 C C . GLU A 1 83 ? 7.673 4.247 -23.813 1.00 72.88 83 GLU A C 1
ATOM 674 O O . GLU A 1 83 ? 8.346 3.504 -24.526 1.00 72.88 83 GLU A O 1
ATOM 679 N N . ARG A 1 84 ? 7.760 4.206 -22.477 1.00 69.44 84 ARG A N 1
ATOM 680 C CA . ARG A 1 84 ? 8.728 3.341 -21.781 1.00 69.44 84 ARG A CA 1
ATOM 681 C C . ARG A 1 84 ? 8.381 1.861 -21.908 1.00 69.44 84 ARG A C 1
ATOM 683 O O . ARG A 1 84 ? 9.279 1.025 -21.934 1.00 69.44 84 ARG A O 1
ATOM 690 N N . GLN A 1 85 ? 7.096 1.529 -22.052 1.00 71.75 85 GLN A N 1
ATOM 691 C CA . GLN A 1 85 ? 6.662 0.171 -22.382 1.00 71.75 85 GLN A CA 1
ATOM 692 C C . GLN A 1 85 ? 7.218 -0.284 -23.739 1.00 71.75 85 GLN A C 1
ATOM 694 O O . GLN A 1 85 ? 7.718 -1.403 -23.861 1.00 71.75 85 GLN A O 1
ATOM 699 N N . ALA A 1 86 ? 7.155 0.577 -24.758 1.00 74.50 86 ALA A N 1
ATOM 700 C CA . ALA A 1 86 ? 7.659 0.251 -26.088 1.00 74.50 86 ALA A CA 1
ATOM 701 C C . ALA A 1 86 ? 9.176 -0.007 -26.079 1.00 74.50 86 ALA A C 1
ATOM 703 O O . ALA A 1 86 ? 9.653 -0.907 -26.774 1.00 74.50 86 ALA A O 1
ATOM 704 N N . GLU A 1 87 ? 9.934 0.737 -25.270 1.00 79.06 87 GLU A N 1
ATOM 705 C CA . GLU A 1 87 ? 11.367 0.497 -25.066 1.00 79.06 87 GLU A CA 1
ATOM 706 C C . GLU A 1 87 ? 11.639 -0.837 -24.362 1.00 79.06 87 GLU A C 1
ATOM 708 O O . GLU A 1 87 ? 12.449 -1.628 -24.846 1.00 79.06 87 GLU A O 1
ATOM 713 N N . LEU A 1 88 ? 10.908 -1.139 -23.286 1.00 78.62 88 LEU A N 1
ATOM 714 C CA . LEU A 1 88 ? 11.000 -2.416 -22.570 1.00 78.62 88 LEU A CA 1
ATOM 715 C C . LEU A 1 88 ? 10.696 -3.610 -23.486 1.00 78.62 88 LEU A C 1
ATOM 717 O O . LEU A 1 88 ? 11.443 -4.587 -23.502 1.00 78.62 88 LEU A O 1
ATOM 721 N N . HIS A 1 89 ? 9.650 -3.512 -24.311 1.00 79.06 89 HIS A N 1
ATOM 722 C CA . HIS A 1 89 ? 9.307 -4.541 -25.294 1.00 79.06 89 HIS A CA 1
ATOM 723 C C . HIS A 1 89 ? 10.400 -4.712 -26.356 1.00 79.06 89 HIS A C 1
ATOM 725 O O . HIS A 1 89 ? 10.717 -5.842 -26.727 1.00 79.06 89 HIS A O 1
ATOM 731 N N . LYS A 1 90 ? 11.008 -3.617 -26.835 1.00 81.44 90 LYS A N 1
ATOM 732 C CA . LYS A 1 90 ? 12.141 -3.687 -27.774 1.00 81.44 90 LYS A CA 1
ATOM 733 C C . LYS A 1 90 ? 13.345 -4.390 -27.152 1.00 81.44 90 LYS A C 1
ATOM 735 O O . LYS A 1 90 ? 13.969 -5.206 -27.822 1.00 81.44 90 LYS A O 1
ATOM 740 N N . ILE A 1 91 ? 13.663 -4.092 -25.894 1.00 83.75 91 ILE A N 1
ATOM 741 C CA . ILE A 1 91 ? 14.770 -4.734 -25.175 1.00 83.75 91 ILE A CA 1
ATOM 742 C C . ILE A 1 91 ? 14.472 -6.221 -24.959 1.00 83.75 91 ILE A C 1
ATOM 744 O O . ILE A 1 91 ? 15.301 -7.061 -25.293 1.00 83.75 91 ILE A O 1
ATOM 748 N N . SER A 1 92 ? 13.270 -6.561 -24.489 1.00 78.19 92 SER A N 1
ATOM 749 C CA . SER A 1 92 ? 12.850 -7.953 -24.285 1.00 78.19 92 SER A CA 1
ATOM 750 C C . SER A 1 92 ? 12.885 -8.764 -25.586 1.00 78.19 92 SER A C 1
ATOM 752 O O . SER A 1 92 ? 13.385 -9.889 -25.600 1.00 78.19 92 SER A O 1
ATOM 754 N N . LYS A 1 93 ? 12.450 -8.169 -26.706 1.00 80.25 93 LYS A N 1
ATOM 755 C CA . LYS A 1 93 ? 12.545 -8.782 -28.037 1.00 80.25 93 LYS A CA 1
ATOM 756 C C . LYS A 1 93 ? 13.998 -9.061 -28.436 1.00 80.25 93 LYS A C 1
ATOM 758 O O . LYS A 1 93 ? 14.288 -10.177 -28.847 1.00 80.25 93 LYS A O 1
ATOM 763 N N . LYS A 1 94 ? 14.904 -8.094 -28.250 1.00 83.81 94 LYS A N 1
ATOM 764 C CA . LYS A 1 94 ? 16.337 -8.270 -28.541 1.00 83.81 94 LYS A CA 1
ATOM 765 C C . LYS A 1 94 ? 16.983 -9.367 -27.695 1.00 83.81 94 LYS A C 1
ATOM 767 O O . LYS A 1 94 ? 17.776 -10.135 -28.217 1.00 83.81 94 LYS A O 1
ATOM 772 N N . ILE A 1 95 ? 16.634 -9.456 -26.410 1.00 83.12 95 ILE A N 1
ATOM 773 C CA . ILE A 1 95 ? 17.128 -10.524 -25.526 1.00 83.12 95 ILE A CA 1
ATOM 774 C C . ILE A 1 95 ? 16.657 -11.890 -26.032 1.00 83.12 95 ILE A C 1
ATOM 776 O O . ILE A 1 95 ? 17.452 -12.816 -26.121 1.00 83.12 95 ILE A O 1
ATOM 780 N N . LYS A 1 96 ? 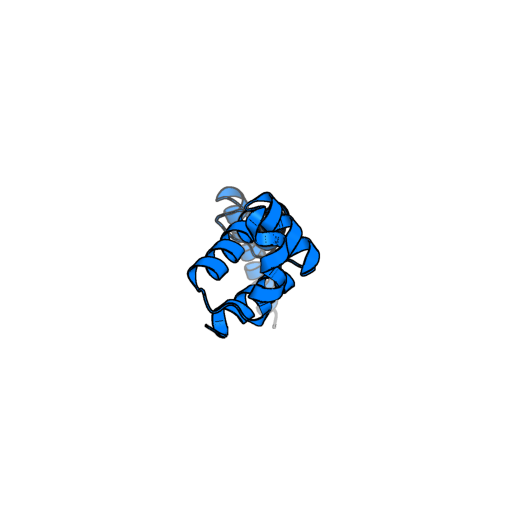15.379 -12.013 -26.410 1.00 77.81 96 LYS A N 1
ATOM 781 C CA . LYS A 1 96 ? 14.833 -13.261 -26.954 1.00 77.81 96 LYS A CA 1
ATOM 782 C C . LYS A 1 96 ? 15.516 -13.672 -28.263 1.00 77.81 96 LYS A C 1
ATOM 784 O O . LYS A 1 96 ? 15.811 -14.844 -28.442 1.00 77.81 96 LYS A O 1
ATOM 789 N N . GLU A 1 97 ? 15.749 -12.720 -29.162 1.00 85.06 97 GLU A N 1
ATOM 790 C CA . GLU A 1 97 ? 16.458 -12.961 -30.426 1.00 85.06 97 GLU A CA 1
ATOM 791 C C . GLU A 1 97 ? 17.911 -13.391 -30.191 1.00 85.06 97 GLU A C 1
ATOM 793 O O . GLU A 1 97 ? 18.376 -14.297 -30.869 1.00 85.06 97 GLU A O 1
ATOM 798 N N . ALA A 1 98 ? 18.601 -12.800 -29.208 1.00 80.00 98 ALA A N 1
ATOM 799 C CA . ALA A 1 98 ? 19.960 -13.193 -28.839 1.00 80.00 98 ALA A CA 1
ATOM 800 C C . ALA A 1 98 ? 20.020 -14.615 -28.256 1.00 80.00 98 ALA A C 1
ATOM 802 O O . ALA A 1 98 ? 20.833 -15.413 -28.701 1.00 80.00 98 ALA A O 1
ATOM 803 N N . LEU A 1 99 ? 19.115 -14.956 -27.333 1.00 78.06 99 LEU A N 1
ATOM 804 C CA . LEU A 1 99 ? 19.038 -16.305 -26.757 1.0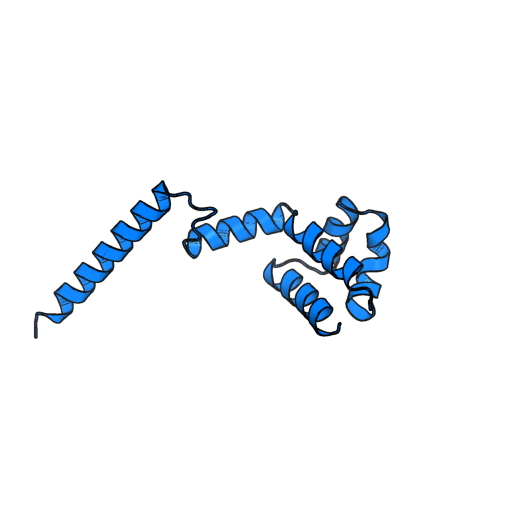0 78.06 99 LEU A CA 1
ATOM 805 C C . LEU A 1 99 ? 18.720 -17.369 -27.819 1.00 78.06 99 LEU A C 1
ATOM 807 O O . LEU A 1 99 ? 19.306 -18.439 -27.812 1.00 78.06 99 LEU A O 1
ATOM 811 N N . MET A 1 100 ? 17.830 -17.062 -28.769 1.00 75.12 100 MET A N 1
ATOM 812 C CA . MET A 1 100 ? 17.498 -17.988 -29.860 1.00 75.12 100 MET A CA 1
ATOM 813 C C . MET A 1 100 ? 18.588 -18.098 -30.929 1.00 75.12 100 MET A C 1
ATOM 815 O O . MET A 1 100 ? 18.569 -19.050 -31.699 1.00 75.12 100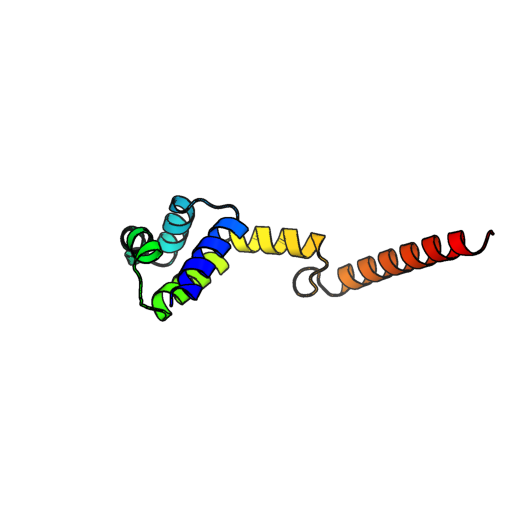 MET A O 1
ATOM 819 N N . ALA A 1 101 ? 19.504 -17.132 -31.014 1.00 68.31 101 ALA A N 1
ATOM 820 C CA . ALA A 1 101 ? 20.653 -17.215 -31.909 1.00 68.31 101 ALA A CA 1
ATOM 821 C C . ALA A 1 101 ? 21.752 -18.133 -31.347 1.00 68.31 101 ALA A C 1
ATOM 823 O O . ALA A 1 101 ? 22.483 -18.728 -32.132 1.00 68.31 101 ALA A O 1
ATOM 824 N N . GLU A 1 102 ? 21.842 -18.282 -30.021 1.00 58.75 102 GLU A N 1
ATOM 825 C CA . GLU A 1 102 ? 22.782 -19.200 -29.359 1.00 58.75 102 GLU A CA 1
ATOM 826 C C . GLU A 1 102 ? 22.344 -20.678 -29.458 1.00 58.75 102 GLU A C 1
ATOM 828 O O . GLU A 1 102 ? 23.194 -21.559 -29.447 1.00 58.75 102 GLU A O 1
ATOM 833 N N . ASP A 1 103 ? 21.049 -20.963 -29.654 1.00 55.03 103 ASP A N 1
ATOM 834 C CA . ASP A 1 103 ? 20.500 -22.329 -29.788 1.00 55.03 103 ASP A CA 1
ATOM 835 C C . ASP A 1 103 ? 20.652 -22.949 -31.205 1.00 55.03 103 ASP A C 1
ATOM 837 O O . ASP A 1 103 ? 20.124 -24.031 -31.468 1.00 55.03 103 ASP A O 1
ATOM 841 N N . VAL A 1 104 ? 21.311 -22.268 -32.156 1.00 55.59 104 VAL A N 1
ATOM 842 C CA . VAL A 1 104 ? 21.431 -22.710 -33.571 1.00 55.59 104 VAL A CA 1
ATOM 843 C C . VAL A 1 104 ? 22.859 -23.159 -33.937 1.00 55.59 104 VAL A C 1
ATOM 845 O O . VAL A 1 104 ? 23.086 -23.648 -35.043 1.00 55.59 104 VAL A O 1
ATOM 848 N N . GLU A 1 105 ? 23.816 -23.059 -33.013 1.00 50.09 105 GLU A N 1
ATOM 849 C CA . GLU A 1 105 ? 25.177 -23.592 -33.170 1.00 50.09 105 GLU A CA 1
ATOM 850 C C . GLU A 1 105 ? 25.376 -24.875 -32.335 1.00 50.09 105 GLU A C 1
ATOM 852 O O . GLU A 1 105 ? 26.165 -24.895 -31.393 1.00 50.09 105 GLU A O 1
ATOM 857 N N . GLU A 1 106 ? 24.671 -25.959 -32.682 1.00 41.50 106 GLU A N 1
ATOM 858 C CA . GLU A 1 106 ? 25.033 -27.336 -32.284 1.00 41.50 106 GLU A CA 1
ATOM 859 C C . GLU A 1 106 ? 24.820 -28.332 -33.437 1.00 41.50 106 GLU A C 1
ATOM 861 O O . GLU A 1 106 ? 23.731 -28.315 -34.062 1.00 41.50 106 GLU A O 1
#

pLDDT: mean 75.7, std 9.94, range [41.5, 86.75]

Organism: NCBI:txid97481

Foldseek 3Di:
DVVLLVVLVVVCVLLPHDLQVLLVLLCVVPVPCNVVSVVCSPDNPDPVVSVSSVVSVCVDPSNVVVVLVVCVVVVPDVNCDPVNSVVVVVVVVVVVVVVVVVVPPD

Secondary structure (DSSP, 8-state):
-HHHHHHHHHHHHHTT--HHHHHHHHHHH-GGGHHHHHHHHHH---HHHHHHHHHHHHHSHHHHHHHHHHHHHHT-HHHHHHHHHHHHHHHHHHHHHHHHHHTT--

Radius of gyration: 20.49 Å; chains: 1; bounding box: 42×39×52 Å

Sequence (106 aa):
MKCLREELKTFIKSIGISQKEAADIISEGRPEFYECFKKDLNRCNNEQKLKNYIAILKSSEKYRTLKGCRARYEGDIDILGKERQAELHKISKKIKEALMAEDVEE